Protein AF-A0A925SHD5-F1 (afdb_monomer_lite)

Sequence (45 aa):
DGITVGPILLGAAKPVHILTPTATVRRLVNMAALASVDAAFQRQG

Structure (mmCIF, N/CA/C/O backbone):
data_AF-A0A925SHD5-F1
#
_entry.id   AF-A0A925SHD5-F1
#
loop_
_atom_site.group_PDB
_atom_site.id
_atom_site.type_symbol
_atom_site.label_atom_id
_atom_site.label_alt_id
_atom_site.label_comp_id
_atom_site.label_asym_id
_atom_site.label_entity_id
_atom_site.label_seq_id
_atom_site.pdbx_PDB_ins_code
_atom_site.Cartn_x
_atom_site.Cartn_y
_atom_site.Cartn_z
_atom_site.occupancy
_atom_site.B_iso_or_equiv
_atom_site.auth_seq_id
_atom_site.auth_comp_id
_atom_site.auth_asym_id
_atom_site.auth_atom_id
_atom_site.pdbx_PDB_model_num
ATOM 1 N N . ASP A 1 1 ? 13.743 -5.700 -0.818 1.00 46.88 1 ASP A N 1
ATOM 2 C CA . ASP A 1 1 ? 12.775 -4.859 -1.555 1.00 46.88 1 ASP A CA 1
ATOM 3 C C . ASP A 1 1 ? 11.847 -4.114 -0.611 1.00 46.88 1 ASP A C 1
ATOM 5 O O . ASP A 1 1 ? 10.789 -4.617 -0.249 1.00 46.88 1 ASP A O 1
ATOM 9 N N . GLY A 1 2 ? 12.264 -2.930 -0.160 1.00 49.31 2 GLY A N 1
ATOM 10 C CA . GLY A 1 2 ? 11.405 -2.063 0.644 1.00 49.31 2 GLY A CA 1
ATOM 11 C C . GLY A 1 2 ? 10.250 -1.556 -0.213 1.00 49.31 2 GLY A C 1
ATOM 12 O O . GLY A 1 2 ? 10.467 -0.880 -1.218 1.00 49.31 2 GLY A O 1
ATOM 13 N N . ILE A 1 3 ? 9.020 -1.907 0.152 1.00 53.97 3 ILE A N 1
ATOM 14 C CA . ILE A 1 3 ? 7.837 -1.289 -0.438 1.00 53.97 3 ILE A CA 1
ATOM 15 C C . ILE A 1 3 ? 7.816 0.139 0.097 1.00 53.97 3 ILE A C 1
ATOM 17 O O . ILE A 1 3 ? 7.526 0.357 1.270 1.00 53.97 3 ILE A O 1
ATOM 21 N N . THR A 1 4 ? 8.160 1.113 -0.743 1.00 54.91 4 THR A N 1
ATOM 22 C CA . THR A 1 4 ? 7.876 2.516 -0.444 1.00 54.91 4 THR A CA 1
ATOM 23 C C . THR A 1 4 ? 6.359 2.660 -0.400 1.00 54.91 4 THR A C 1
ATOM 25 O O . THR A 1 4 ? 5.706 2.785 -1.437 1.00 54.91 4 THR A O 1
ATOM 28 N N . VAL A 1 5 ? 5.786 2.561 0.797 1.00 61.84 5 VAL A N 1
ATOM 29 C CA . VAL A 1 5 ? 4.447 3.077 1.060 1.00 61.84 5 VAL A CA 1
ATOM 30 C C . VAL A 1 5 ? 4.562 4.584 0.847 1.00 61.84 5 VAL A C 1
ATOM 32 O O . VAL A 1 5 ? 5.438 5.226 1.428 1.00 61.84 5 VAL A O 1
ATOM 35 N N . GLY A 1 6 ? 3.790 5.111 -0.107 1.00 66.75 6 GLY A N 1
ATOM 36 C CA . GLY A 1 6 ? 3.825 6.527 -0.469 1.00 66.75 6 GLY A CA 1
ATOM 37 C C . GLY A 1 6 ? 3.495 7.428 0.728 1.00 66.75 6 GLY A C 1
ATOM 38 O O . GLY A 1 6 ? 3.055 6.930 1.763 1.00 66.75 6 GLY A O 1
ATOM 39 N N . PRO A 1 7 ? 3.707 8.748 0.612 1.00 63.62 7 PRO A N 1
ATOM 40 C CA . PRO A 1 7 ? 3.513 9.680 1.719 1.00 63.62 7 PRO A CA 1
ATOM 41 C C . PRO A 1 7 ? 2.125 9.506 2.344 1.00 63.62 7 PRO A C 1
ATOM 43 O O . PRO A 1 7 ? 1.110 9.685 1.673 1.00 63.62 7 PRO A O 1
ATOM 46 N N . ILE A 1 8 ? 2.099 9.150 3.628 1.00 67.44 8 ILE A N 1
ATOM 47 C CA . ILE A 1 8 ? 0.867 9.050 4.407 1.00 67.44 8 ILE A CA 1
ATOM 48 C C . ILE A 1 8 ? 0.465 10.476 4.780 1.00 67.44 8 ILE A C 1
ATOM 50 O O . ILE A 1 8 ? 1.172 11.156 5.525 1.00 67.44 8 ILE A O 1
ATOM 54 N N . LEU A 1 9 ? -0.655 10.950 4.232 1.00 60.00 9 LEU A N 1
ATOM 55 C CA . LEU A 1 9 ? -1.164 12.289 4.519 1.00 60.00 9 LEU A CA 1
ATOM 56 C C . LEU A 1 9 ? -1.823 12.321 5.905 1.00 60.00 9 LEU A C 1
ATOM 58 O O . LEU A 1 9 ? -2.880 11.726 6.117 1.00 60.00 9 LEU A O 1
ATOM 62 N N . LEU A 1 10 ? -1.212 13.045 6.843 1.00 67.00 10 LEU A N 1
ATOM 63 C CA . LEU A 1 10 ? -1.799 13.330 8.152 1.00 67.00 10 LEU A CA 1
ATOM 64 C C . LEU A 1 10 ? -2.926 14.369 7.991 1.00 67.00 10 LEU A C 1
ATOM 66 O O . LEU A 1 10 ? -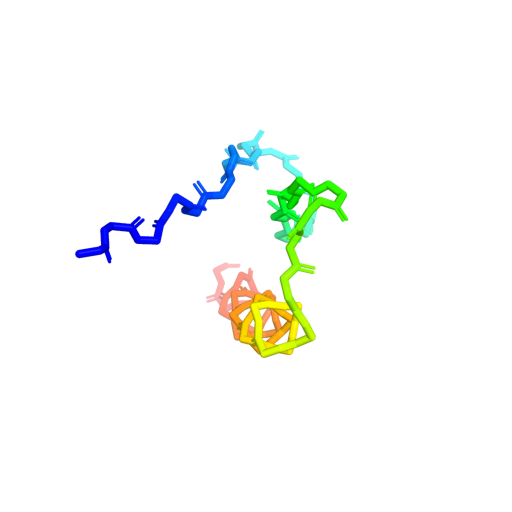2.713 15.420 7.392 1.00 67.00 10 LEU A O 1
ATOM 70 N N . GLY A 1 11 ? -4.121 14.084 8.516 1.00 66.81 11 GLY A N 1
ATOM 71 C CA . GLY A 1 11 ? -5.279 14.991 8.441 1.00 66.81 11 GLY A CA 1
ATOM 72 C C . GLY A 1 11 ? -6.188 14.806 7.219 1.00 66.81 11 GLY A C 1
ATOM 73 O O . GLY A 1 11 ? -7.182 15.518 7.085 1.00 66.81 11 GLY A O 1
ATOM 74 N N . ALA A 1 12 ? -5.905 13.841 6.341 1.00 67.56 12 ALA A N 1
ATOM 75 C CA . ALA A 1 12 ? -6.869 13.428 5.328 1.00 67.56 12 ALA A CA 1
ATOM 76 C C . ALA A 1 12 ? -8.061 12.719 5.995 1.00 67.56 12 ALA A C 1
ATOM 78 O O . ALA A 1 12 ? -7.878 11.861 6.853 1.00 67.56 12 ALA A O 1
ATOM 79 N N . ALA A 1 13 ? -9.287 13.027 5.560 1.00 68.31 13 ALA A N 1
ATOM 80 C CA . ALA A 1 13 ? -10.502 12.380 6.075 1.00 68.31 13 ALA A CA 1
ATOM 81 C C . ALA A 1 13 ? -10.584 10.867 5.759 1.00 68.31 13 ALA A C 1
ATOM 83 O O . ALA A 1 13 ? -11.494 10.187 6.230 1.00 68.31 13 ALA A O 1
ATOM 84 N N . LYS A 1 14 ? -9.687 10.362 4.898 1.00 68.25 14 LYS A N 1
ATOM 85 C CA . LYS A 1 14 ? -9.546 8.959 4.486 1.00 68.25 14 LYS A CA 1
ATOM 86 C C . LYS A 1 14 ? -8.066 8.648 4.196 1.00 68.25 14 LYS A C 1
ATOM 88 O O . LYS A 1 14 ? -7.337 9.574 3.835 1.00 68.25 14 LYS A O 1
ATOM 93 N N . PRO A 1 15 ? -7.622 7.378 4.262 1.00 69.12 15 PRO A N 1
ATOM 94 C CA . PRO A 1 15 ? -6.251 6.996 3.923 1.00 69.12 15 PRO A CA 1
ATOM 95 C C . PRO A 1 15 ? -5.940 7.240 2.441 1.00 69.12 15 PRO A C 1
ATOM 97 O O . PRO A 1 15 ? -6.749 6.910 1.570 1.00 69.12 15 PRO A O 1
ATOM 100 N N . VAL A 1 16 ? -4.756 7.786 2.153 1.00 72.38 16 VAL 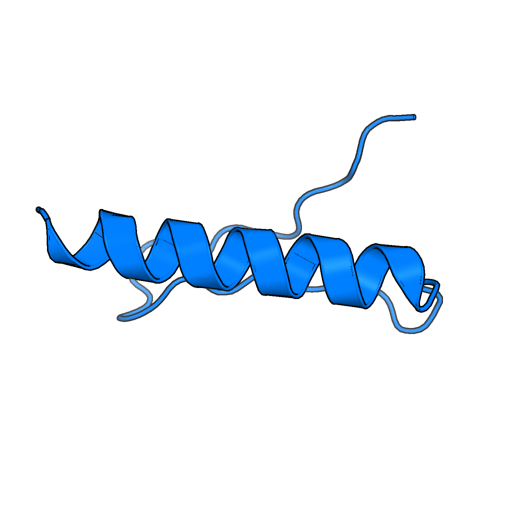A N 1
ATOM 101 C CA . VAL A 1 16 ? -4.280 8.064 0.790 1.00 72.38 16 VAL A CA 1
ATOM 102 C C . VAL A 1 16 ? -2.866 7.519 0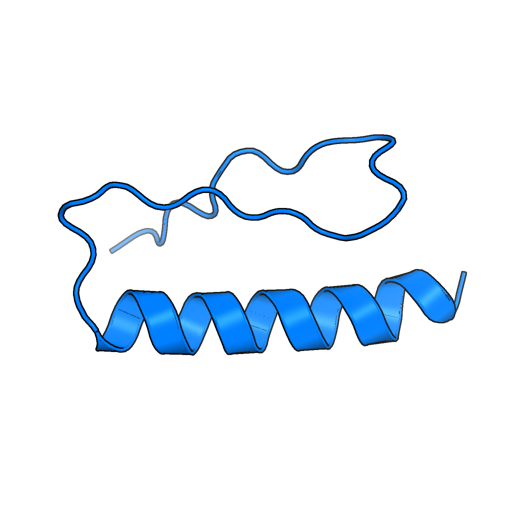.625 1.00 72.38 16 VAL A C 1
ATOM 104 O O . VAL A 1 16 ? -1.975 7.878 1.389 1.00 72.38 16 VAL A O 1
ATOM 107 N N . HIS A 1 17 ? -2.669 6.692 -0.405 1.00 75.56 17 HIS A N 1
ATOM 108 C CA . HIS A 1 17 ? -1.381 6.102 -0.779 1.00 75.56 17 HIS A CA 1
ATOM 109 C C . HIS A 1 17 ? -1.039 6.481 -2.225 1.00 75.56 17 HIS A C 1
ATOM 111 O O . HIS A 1 17 ? -1.808 6.180 -3.138 1.00 75.56 17 HIS A O 1
ATOM 117 N N . ILE A 1 18 ? 0.107 7.132 -2.455 1.00 79.88 18 ILE A N 1
ATOM 118 C CA . ILE A 1 18 ? 0.537 7.574 -3.796 1.00 79.88 18 ILE A CA 1
ATOM 119 C C . ILE A 1 18 ? 1.482 6.538 -4.418 1.00 79.88 18 ILE A C 1
ATOM 121 O O . ILE A 1 18 ? 2.485 6.164 -3.809 1.00 79.88 18 ILE A O 1
ATOM 125 N N . LEU A 1 19 ? 1.183 6.097 -5.646 1.00 80.44 19 LEU A N 1
ATOM 126 C CA . LEU A 1 19 ? 2.047 5.220 -6.446 1.00 80.44 19 LEU 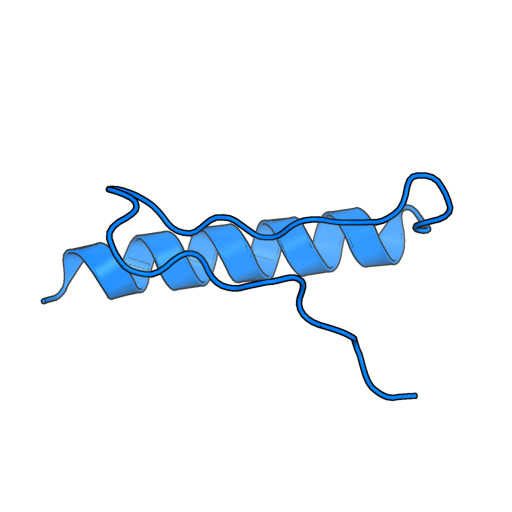A CA 1
ATOM 127 C C . LEU A 1 19 ? 2.701 5.979 -7.609 1.00 80.44 19 LEU A C 1
ATOM 129 O O . LEU A 1 19 ? 2.147 6.948 -8.125 1.00 80.44 19 LEU A O 1
ATOM 133 N N . THR A 1 20 ? 3.861 5.497 -8.063 1.00 82.38 20 THR A N 1
ATOM 134 C CA . THR A 1 20 ? 4.483 5.963 -9.310 1.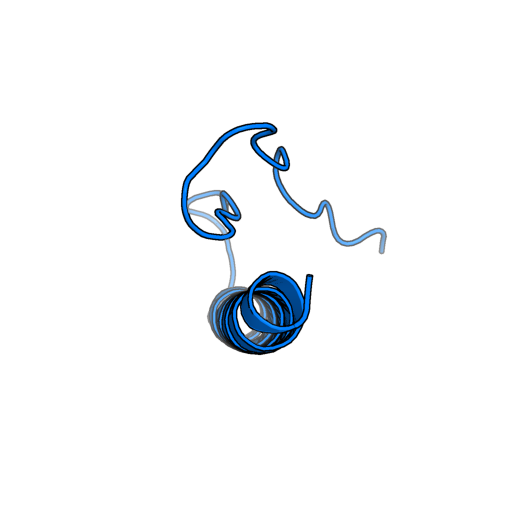00 82.38 20 THR A CA 1
ATOM 135 C C . THR A 1 20 ? 3.765 5.367 -10.530 1.00 82.38 20 THR A C 1
ATOM 137 O O . THR A 1 20 ? 3.308 4.223 -10.459 1.00 82.38 20 THR A O 1
ATOM 140 N N . PRO A 1 21 ? 3.720 6.062 -11.686 1.00 78.19 21 PRO A N 1
ATOM 141 C CA . PRO A 1 21 ? 3.094 5.536 -12.910 1.00 78.19 21 PRO A CA 1
ATOM 142 C C . PRO A 1 21 ? 3.722 4.234 -13.430 1.00 78.19 21 PRO A C 1
ATOM 144 O O . PRO A 1 21 ? 3.103 3.490 -14.179 1.00 78.19 21 PRO A O 1
ATOM 147 N N . THR A 1 22 ? 4.955 3.946 -13.012 1.00 88.06 22 THR A N 1
ATOM 148 C CA . THR A 1 22 ? 5.705 2.723 -13.329 1.00 88.06 22 THR A CA 1
ATOM 149 C C . THR A 1 22 ? 5.323 1.520 -12.457 1.00 88.06 22 THR A C 1
ATOM 151 O O . THR A 1 22 ? 5.935 0.456 -12.569 1.00 88.06 22 THR A O 1
ATOM 154 N N . ALA A 1 23 ? 4.349 1.664 -11.552 1.00 85.38 23 ALA A N 1
ATOM 155 C CA . ALA A 1 23 ? 3.907 0.579 -10.690 1.00 85.38 23 ALA A CA 1
ATOM 156 C C . ALA A 1 23 ? 3.287 -0.569 -11.501 1.00 85.38 23 ALA A C 1
ATOM 158 O O . ALA A 1 23 ? 2.447 -0.374 -12.374 1.00 85.38 23 ALA A O 1
ATOM 159 N N . THR A 1 24 ? 3.675 -1.799 -11.166 1.00 90.69 24 THR A N 1
ATOM 160 C CA . THR A 1 24 ? 3.082 -2.999 -11.762 1.00 90.69 24 THR A CA 1
ATOM 161 C C . THR A 1 24 ? 1.656 -3.228 -11.256 1.00 90.69 24 THR A C 1
ATOM 163 O O . THR A 1 24 ? 1.298 -2.802 -10.156 1.00 90.69 24 THR A O 1
ATOM 166 N N . VAL A 1 25 ? 0.854 -3.992 -12.009 1.00 91.06 25 VAL A N 1
ATOM 167 C CA . VAL A 1 25 ? -0.527 -4.355 -11.627 1.00 91.06 25 VAL A CA 1
ATOM 168 C C . VAL A 1 25 ? -0.588 -4.989 -10.233 1.00 91.06 25 VAL A C 1
ATOM 170 O O . VAL A 1 25 ? -1.418 -4.607 -9.413 1.00 91.06 25 VAL A O 1
ATOM 173 N N . ARG A 1 26 ? 0.350 -5.888 -9.906 1.00 91.31 26 ARG A N 1
ATOM 174 C CA . ARG A 1 26 ? 0.445 -6.495 -8.567 1.00 91.31 26 ARG A CA 1
ATOM 175 C C . ARG A 1 26 ? 0.618 -5.448 -7.461 1.00 91.31 26 ARG A C 1
ATOM 177 O O . ARG A 1 26 ? 0.026 -5.582 -6.397 1.00 91.31 26 ARG A O 1
ATOM 184 N N . ARG A 1 27 ? 1.418 -4.401 -7.700 1.00 85.19 27 ARG A N 1
ATOM 185 C CA . ARG A 1 27 ? 1.625 -3.311 -6.730 1.00 85.19 27 ARG A CA 1
ATOM 186 C C . ARG A 1 27 ? 0.368 -2.462 -6.556 1.00 85.19 27 ARG A C 1
ATOM 188 O O . ARG A 1 27 ? 0.061 -2.101 -5.427 1.00 85.19 27 ARG A O 1
ATOM 195 N N . LEU A 1 28 ? -0.360 -2.188 -7.638 1.00 86.12 28 LEU A N 1
ATOM 196 C CA . LEU A 1 28 ? -1.642 -1.479 -7.582 1.00 86.12 28 LEU A CA 1
ATOM 197 C C . LEU A 1 28 ? -2.665 -2.245 -6.735 1.00 86.12 28 LEU A C 1
ATOM 199 O O . LEU A 1 28 ? -3.250 -1.669 -5.823 1.00 86.12 28 LEU A O 1
ATOM 203 N N . VAL A 1 29 ? -2.820 -3.551 -6.975 1.00 91.50 29 VAL A N 1
ATOM 204 C CA . VAL A 1 29 ? -3.747 -4.406 -6.212 1.00 91.50 29 VAL A CA 1
ATOM 205 C C . VAL A 1 29 ? -3.362 -4.463 -4.733 1.00 91.50 29 VAL A C 1
ATOM 207 O O . VAL A 1 29 ? -4.211 -4.253 -3.871 1.00 91.50 29 VAL A O 1
ATOM 210 N N . ASN A 1 30 ? -2.079 -4.674 -4.427 1.00 89.12 30 ASN A N 1
ATOM 211 C CA . ASN A 1 30 ? -1.611 -4.717 -3.042 1.00 89.12 30 ASN A CA 1
ATOM 212 C C . ASN A 1 30 ? -1.842 -3.384 -2.306 1.00 89.12 30 ASN A C 1
ATOM 214 O O . ASN A 1 30 ? -2.248 -3.395 -1.147 1.00 89.12 30 ASN A O 1
ATOM 218 N N . MET A 1 31 ? -1.631 -2.239 -2.968 1.00 87.50 31 MET A N 1
ATOM 219 C CA . MET A 1 31 ? -1.870 -0.921 -2.362 1.00 87.50 31 MET A CA 1
ATOM 220 C C . MET A 1 31 ? -3.359 -0.598 -2.206 1.00 87.50 31 MET A C 1
ATOM 222 O O . MET A 1 31 ? -3.735 0.041 -1.228 1.00 87.50 31 MET A O 1
ATOM 226 N N . ALA A 1 32 ? -4.223 -1.073 -3.107 1.00 85.94 32 ALA A N 1
ATOM 227 C CA . ALA A 1 32 ? -5.671 -0.967 -2.937 1.00 85.94 32 ALA A CA 1
ATOM 228 C C . ALA A 1 32 ? -6.166 -1.801 -1.743 1.00 85.94 32 ALA A C 1
ATOM 230 O O . ALA A 1 32 ? -6.984 -1.323 -0.956 1.00 85.94 32 ALA A O 1
ATOM 231 N N . ALA A 1 33 ? -5.630 -3.015 -1.567 1.00 89.12 33 ALA A N 1
ATOM 232 C CA . ALA A 1 33 ? -5.924 -3.846 -0.404 1.00 89.12 33 ALA A CA 1
ATOM 233 C C . ALA A 1 33 ? -5.491 -3.148 0.895 1.00 89.12 33 ALA A C 1
ATOM 235 O O . ALA A 1 33 ? -6.305 -3.010 1.807 1.00 89.12 33 ALA A O 1
ATOM 236 N N . LEU A 1 34 ? -4.264 -2.618 0.944 1.00 86.31 34 LEU A N 1
ATOM 237 C CA . LEU A 1 34 ? -3.773 -1.845 2.088 1.00 86.31 34 LEU A CA 1
ATOM 238 C C . LEU A 1 34 ? -4.668 -0.631 2.391 1.00 86.31 34 LEU A C 1
ATOM 240 O O . LEU A 1 34 ? -5.116 -0.472 3.521 1.00 86.31 34 LEU A O 1
ATOM 244 N N . ALA A 1 35 ? -5.017 0.165 1.375 1.00 84.62 35 ALA A N 1
ATOM 245 C CA . ALA A 1 35 ? -5.893 1.327 1.530 1.00 84.62 35 ALA A CA 1
ATOM 246 C C . ALA A 1 35 ? -7.279 0.958 2.088 1.00 84.62 35 ALA A C 1
ATOM 248 O O . ALA A 1 35 ? -7.839 1.690 2.903 1.00 84.62 35 ALA A O 1
ATOM 249 N N . SER A 1 36 ? -7.842 -0.173 1.651 1.00 84.94 36 SER A N 1
ATOM 250 C CA . SER A 1 36 ? -9.143 -0.650 2.129 1.00 84.94 36 SER A CA 1
ATOM 251 C C . SER A 1 36 ? -9.111 -1.044 3.607 1.00 84.94 36 SER A C 1
ATOM 253 O O . SER A 1 36 ? -10.025 -0.698 4.356 1.00 84.94 36 SER A O 1
ATOM 255 N N . VAL A 1 37 ? -8.031 -1.703 4.032 1.00 85.75 37 VAL A N 1
ATOM 256 C CA . VAL A 1 37 ? -7.798 -2.111 5.418 1.00 85.75 37 VAL A CA 1
ATOM 257 C C . VAL A 1 37 ? -7.578 -0.884 6.302 1.00 85.75 37 VAL A C 1
ATOM 259 O O . VAL A 1 37 ? -8.259 -0.737 7.315 1.00 85.75 37 VAL A O 1
ATOM 262 N N . ASP A 1 38 ? -6.731 0.054 5.877 1.00 82.44 38 ASP A N 1
ATOM 263 C CA . ASP A 1 38 ? -6.526 1.319 6.587 1.00 82.44 38 ASP A CA 1
ATOM 264 C C . ASP A 1 38 ? -7.837 2.102 6.743 1.00 82.44 38 ASP A C 1
ATOM 266 O O . ASP A 1 38 ? -8.090 2.690 7.791 1.00 82.44 38 ASP A O 1
ATOM 270 N N . ALA A 1 39 ? -8.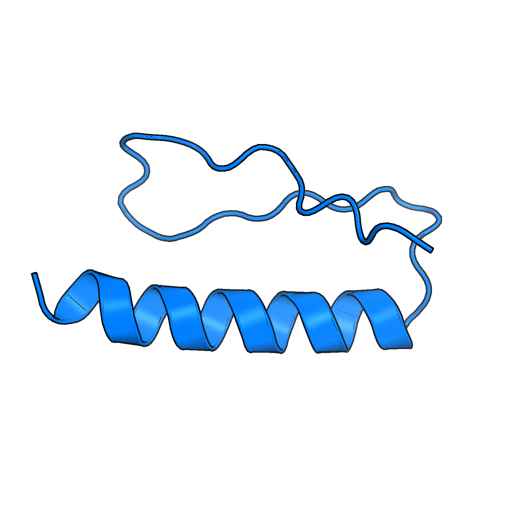708 2.096 5.729 1.00 78.81 39 ALA A N 1
ATOM 271 C CA . ALA A 1 39 ? -9.986 2.807 5.776 1.00 78.81 39 ALA A CA 1
ATOM 272 C C . ALA A 1 39 ? -11.010 2.130 6.699 1.00 78.81 39 ALA A C 1
ATOM 274 O O . ALA A 1 39 ? -11.900 2.803 7.229 1.00 78.81 39 ALA A O 1
ATOM 275 N N . ALA A 1 40 ? -10.902 0.813 6.881 1.00 80.69 40 ALA A N 1
ATOM 276 C CA . ALA A 1 40 ? -11.687 0.066 7.855 1.00 80.69 40 ALA A CA 1
ATOM 277 C C . ALA A 1 40 ? -11.211 0.352 9.288 1.00 80.69 40 ALA A C 1
ATOM 279 O O . ALA A 1 40 ? -12.042 0.561 10.169 1.00 80.69 40 ALA A O 1
ATOM 280 N N . PHE A 1 41 ? -9.895 0.442 9.507 1.00 76.94 41 PHE A N 1
ATOM 281 C CA . PHE A 1 41 ? -9.315 0.736 10.820 1.00 76.94 41 PHE A CA 1
ATOM 282 C C . PHE A 1 41 ? -9.409 2.217 11.222 1.00 76.94 41 PHE A C 1
ATOM 284 O O . PHE A 1 41 ? -9.684 2.499 12.383 1.00 76.94 41 PHE A O 1
ATOM 291 N N . GLN A 1 42 ? -9.296 3.175 10.291 1.00 66.94 42 GLN A N 1
ATOM 292 C CA . GLN A 1 42 ? -9.522 4.604 10.585 1.00 66.94 42 GLN A CA 1
ATOM 293 C C . GLN A 1 42 ? -10.951 4.910 11.063 1.00 66.94 42 GLN A C 1
ATOM 295 O O . GLN A 1 42 ? -11.169 5.930 11.705 1.00 66.94 42 GLN A O 1
ATOM 300 N N . ARG A 1 43 ? -11.931 4.047 10.765 1.00 55.75 43 ARG A N 1
ATOM 301 C CA . ARG A 1 43 ? -13.310 4.181 11.263 1.00 55.75 43 ARG A CA 1
ATOM 302 C C . ARG A 1 43 ? -13.513 3.687 12.701 1.00 55.75 43 ARG A C 1
ATOM 304 O O . ARG A 1 43 ? -14.613 3.851 13.216 1.00 55.75 43 ARG A O 1
ATOM 311 N N . GLN A 1 44 ? -12.513 3.053 13.314 1.00 52.53 44 GLN A N 1
ATOM 312 C CA . GLN A 1 44 ? -12.602 2.491 14.670 1.00 52.53 44 GLN A CA 1
ATOM 313 C C . GLN A 1 44 ? -11.962 3.380 15.753 1.00 52.53 44 GLN A C 1
ATOM 315 O O . GLN A 1 44 ? -11.902 2.956 16.906 1.00 52.53 44 GLN A O 1
ATOM 320 N N . GLY A 1 45 ? -11.495 4.582 15.396 1.00 47.75 45 GLY A N 1
ATOM 321 C CA . GLY A 1 45 ? -11.005 5.604 16.329 1.00 47.75 45 GLY A CA 1
ATOM 322 C C . GLY A 1 45 ? -12.042 6.679 16.610 1.00 47.75 45 GLY A C 1
ATOM 323 O O . GLY A 1 45 ? -12.720 7.090 15.641 1.00 47.75 45 GLY A O 1
#

Radius of gyration: 11.22 Å; chains: 1; bounding box: 26×22×30 Å

Secondary structure (DSSP, 8-state):
----PPP--TT-SS------TT--HHHHHHHHHHHHHHHHHGGG-

pLDDT: mean 74.33, std 13.18, range [46.88, 91.5]

Foldseek 3Di:
DDDPQADFDDPPPATDTDDDPPDDPVRVVVVVVVRVVRRVVVVVD